Protein AF-W1XQ39-F1 (afdb_monomer)

Secondary structure (DSSP, 8-state):
-HHHHHHHHHHHT------------HHHHTT-TTSSPPP-S-------PPPSEEEE-SSBSS-EEEE--TT--HHHHHTTPPBPTT--SS---EE-TTS-EE-

Structure (mmCIF, N/CA/C/O backbone):
data_AF-W1XQ39-F1
#
_entry.id   AF-W1XQ39-F1
#
loop_
_atom_site.group_PDB
_atom_site.id
_atom_site.type_symbol
_atom_site.label_atom_id
_atom_site.label_alt_id
_atom_site.label_comp_id
_atom_site.label_asym_id
_atom_site.label_entity_id
_atom_site.label_seq_id
_atom_site.pdbx_PDB_ins_code
_atom_site.Cartn_x
_atom_site.Cartn_y
_atom_site.Cartn_z
_atom_site.occupancy
_atom_site.B_iso_or_equiv
_atom_site.auth_seq_id
_atom_site.auth_comp_id
_atom_site.auth_asym_id
_atom_site.auth_atom_id
_atom_site.pdbx_PDB_model_num
ATOM 1 N N . ALA A 1 1 ? -10.400 15.920 13.793 1.00 76.50 1 ALA A N 1
ATOM 2 C CA . ALA A 1 1 ? -9.002 16.332 13.521 1.00 76.50 1 ALA A CA 1
ATOM 3 C C . ALA A 1 1 ? -7.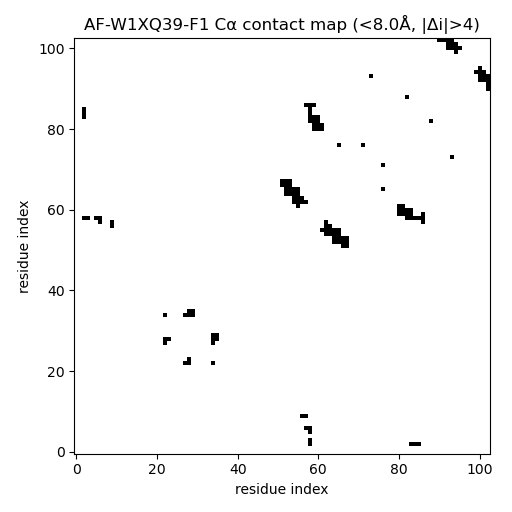989 15.195 13.712 1.00 76.50 1 ALA A C 1
ATOM 5 O O . ALA A 1 1 ? -7.212 14.955 12.798 1.00 76.50 1 ALA A O 1
ATOM 6 N N . ALA A 1 2 ? -8.005 14.468 14.840 1.00 88.62 2 ALA A N 1
ATOM 7 C CA . ALA A 1 2 ? -7.006 13.432 15.149 1.00 88.62 2 ALA A CA 1
ATOM 8 C C . ALA A 1 2 ? -6.816 12.366 14.047 1.00 88.62 2 ALA A C 1
ATOM 10 O O . ALA A 1 2 ? -5.686 12.116 13.640 1.00 88.62 2 ALA A O 1
ATOM 11 N N . ALA A 1 3 ? -7.905 11.813 13.497 1.00 92.38 3 ALA A N 1
ATOM 12 C CA . ALA A 1 3 ? -7.841 10.796 12.439 1.00 92.38 3 ALA A CA 1
ATOM 13 C C . ALA A 1 3 ? -7.129 11.291 11.161 1.00 92.38 3 ALA A C 1
ATOM 15 O O . ALA A 1 3 ? -6.290 10.595 10.596 1.00 92.38 3 ALA A O 1
ATOM 16 N N . ILE A 1 4 ? -7.399 12.535 10.751 1.00 94.44 4 ILE A N 1
ATOM 17 C CA . ILE A 1 4 ? -6.753 13.170 9.591 1.00 94.44 4 ILE A CA 1
ATOM 18 C C . ILE A 1 4 ? -5.266 13.416 9.868 1.00 94.44 4 ILE A C 1
ATOM 20 O O . ILE A 1 4 ? -4.434 13.219 8.986 1.00 94.44 4 ILE A O 1
ATOM 24 N N . ASN A 1 5 ? -4.912 13.827 11.088 1.00 94.75 5 ASN A N 1
ATOM 25 C CA . ASN A 1 5 ? -3.514 14.037 11.460 1.00 94.75 5 ASN A CA 1
ATOM 26 C C . ASN A 1 5 ? -2.725 12.719 11.454 1.00 94.75 5 ASN A C 1
ATOM 28 O O . ASN A 1 5 ? -1.614 12.695 10.932 1.00 94.75 5 ASN A O 1
ATOM 32 N N . ALA A 1 6 ? -3.316 11.627 11.945 1.00 93.19 6 ALA A N 1
ATOM 33 C CA . ALA A 1 6 ? -2.710 10.298 11.882 1.00 93.19 6 ALA A CA 1
ATOM 34 C C . ALA A 1 6 ? -2.509 9.830 10.431 1.00 93.19 6 ALA A C 1
ATOM 36 O O . ALA A 1 6 ? -1.450 9.313 10.085 1.00 93.19 6 ALA A O 1
ATOM 37 N N . LEU A 1 7 ? -3.490 10.059 9.551 1.00 96.62 7 LEU A N 1
ATOM 38 C CA . LEU A 1 7 ? -3.338 9.761 8.125 1.00 96.62 7 LEU A CA 1
ATOM 39 C C . LEU A 1 7 ? -2.232 10.607 7.479 1.00 96.62 7 LEU A C 1
ATOM 41 O O . LEU A 1 7 ? -1.422 10.089 6.714 1.00 96.62 7 LEU A O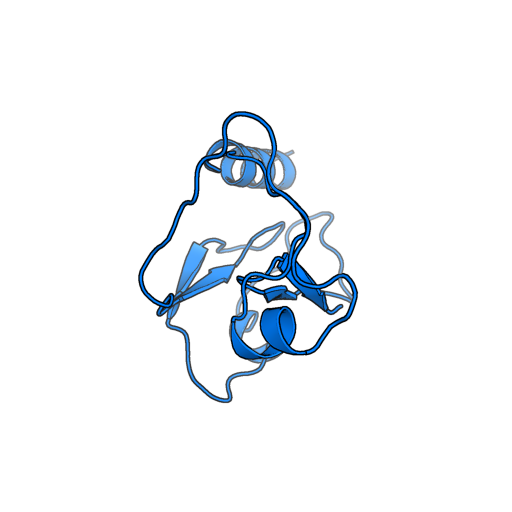 1
ATOM 45 N N . ARG A 1 8 ? -2.157 11.900 7.812 1.00 96.62 8 ARG A N 1
ATOM 46 C CA . ARG A 1 8 ? -1.094 12.785 7.318 1.00 96.62 8 ARG A CA 1
ATOM 47 C C . ARG A 1 8 ? 0.289 12.267 7.712 1.00 96.62 8 ARG A C 1
ATOM 49 O O . ARG A 1 8 ? 1.172 12.254 6.864 1.00 96.62 8 ARG A O 1
ATOM 56 N N . GLN A 1 9 ? 0.463 11.812 8.952 1.00 95.88 9 GLN A N 1
ATOM 57 C CA . GLN A 1 9 ? 1.726 11.228 9.414 1.00 95.88 9 GLN A CA 1
ATOM 58 C C . GLN A 1 9 ? 2.095 9.960 8.632 1.00 95.88 9 GLN A C 1
ATOM 60 O O . GLN A 1 9 ? 3.246 9.814 8.230 1.00 95.88 9 GLN A O 1
ATOM 65 N N . GLN A 1 10 ? 1.123 9.084 8.347 1.00 97.25 10 GLN A N 1
ATOM 66 C CA . GLN A 1 10 ? 1.355 7.903 7.507 1.00 97.25 10 GLN A CA 1
ATOM 67 C C . GLN A 1 10 ? 1.831 8.290 6.096 1.00 97.25 10 GLN A C 1
ATOM 69 O O . GLN A 1 10 ? 2.778 7.698 5.587 1.00 97.25 10 GLN A O 1
ATOM 74 N N . ILE A 1 11 ? 1.216 9.305 5.475 1.00 96.69 11 ILE A N 1
ATOM 75 C CA . ILE A 1 11 ? 1.604 9.792 4.139 1.00 96.69 11 ILE A CA 1
ATOM 76 C C . ILE A 1 11 ? 2.994 10.444 4.164 1.00 96.69 11 ILE A C 1
ATOM 78 O O . ILE A 1 11 ? 3.795 10.211 3.264 1.00 96.69 11 ILE A O 1
ATOM 82 N N . GLN A 1 12 ? 3.299 11.241 5.190 1.00 97.00 12 GLN A N 1
ATOM 83 C CA . GLN A 1 12 ? 4.590 11.927 5.330 1.00 97.00 12 GLN A CA 1
ATOM 84 C C . GLN A 1 12 ? 5.775 10.964 5.476 1.00 97.00 12 GLN A C 1
ATOM 86 O O . GLN A 1 12 ? 6.892 11.326 5.122 1.00 97.00 12 GLN A O 1
ATOM 91 N N . ALA A 1 13 ? 5.543 9.746 5.969 1.00 95.44 13 ALA A N 1
ATOM 92 C CA . ALA A 1 13 ? 6.575 8.720 6.095 1.00 95.44 13 ALA A CA 1
ATOM 93 C C . ALA A 1 13 ? 6.910 8.010 4.765 1.00 95.44 13 ALA A C 1
ATOM 95 O O . ALA A 1 13 ? 7.862 7.229 4.711 1.00 95.44 13 ALA A O 1
ATOM 96 N N . LEU A 1 14 ? 6.145 8.243 3.692 1.00 94.44 14 LEU A N 1
ATOM 97 C CA . LEU A 1 14 ? 6.355 7.570 2.411 1.00 94.44 14 LEU A CA 1
ATOM 98 C C . LEU A 1 14 ? 7.573 8.137 1.672 1.00 94.44 14 LEU A C 1
ATOM 100 O O . LEU A 1 14 ? 7.656 9.330 1.383 1.00 94.44 14 LEU A O 1
ATOM 104 N N . LYS A 1 15 ? 8.487 7.252 1.261 1.00 93.19 15 LYS A N 1
ATOM 105 C CA . LYS A 1 15 ? 9.557 7.595 0.319 1.00 93.19 15 LYS A CA 1
ATOM 106 C C . LYS A 1 15 ? 9.002 7.597 -1.105 1.00 93.19 15 LYS A C 1
ATOM 108 O O . LYS A 1 15 ? 8.813 6.543 -1.708 1.00 93.19 15 LYS A O 1
ATOM 113 N N . VAL A 1 16 ? 8.752 8.782 -1.651 1.00 92.81 16 VAL A N 1
ATOM 114 C CA . VAL A 1 16 ? 8.198 8.939 -3.002 1.00 92.81 16 VAL A CA 1
ATOM 115 C C . VAL A 1 16 ? 9.316 8.885 -4.043 1.00 92.81 16 VAL A C 1
ATOM 117 O O . VAL A 1 16 ? 10.172 9.761 -4.087 1.00 92.81 16 VAL A O 1
ATOM 120 N N . THR A 1 17 ? 9.295 7.864 -4.900 1.00 91.88 17 THR A N 1
ATOM 121 C CA . THR A 1 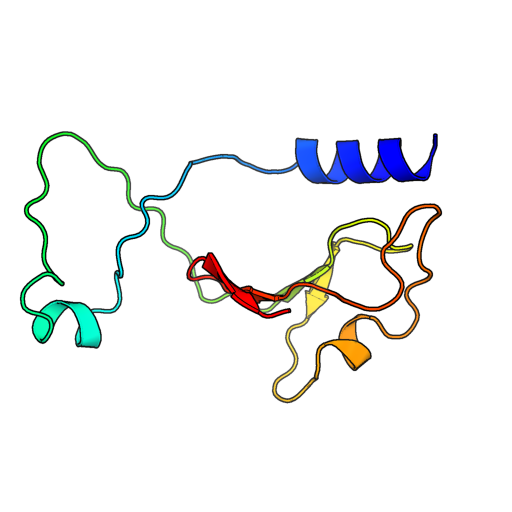17 ? 10.232 7.714 -6.034 1.00 91.88 17 THR A CA 1
ATOM 122 C C . THR A 1 17 ? 9.570 7.912 -7.398 1.00 91.88 17 THR A C 1
ATOM 124 O O . THR A 1 17 ? 10.264 8.082 -8.395 1.00 91.88 17 THR A O 1
ATOM 127 N N . GLY A 1 18 ? 8.234 7.877 -7.458 1.00 91.00 18 GLY A N 1
ATOM 128 C CA . GLY A 1 18 ? 7.491 7.756 -8.714 1.00 91.00 18 GLY A CA 1
ATOM 129 C C . GLY A 1 18 ? 7.547 6.335 -9.290 1.00 91.00 18 GLY A C 1
ATOM 130 O O . GLY A 1 18 ? 8.346 5.499 -8.862 1.00 91.00 18 GLY A O 1
ATOM 131 N N . ARG A 1 19 ? 6.658 6.040 -10.246 1.00 91.69 19 ARG A N 1
ATOM 132 C CA . ARG A 1 19 ? 6.615 4.751 -10.949 1.00 91.69 19 ARG A CA 1
ATOM 133 C C . ARG A 1 19 ? 6.131 4.935 -12.380 1.00 91.69 19 ARG A C 1
ATOM 135 O O . ARG A 1 19 ? 5.063 5.499 -12.605 1.00 91.69 19 ARG A O 1
ATOM 142 N N . GLN A 1 20 ? 6.882 4.396 -13.333 1.00 89.25 20 GLN A N 1
ATOM 143 C CA . GLN A 1 20 ? 6.382 4.199 -14.689 1.00 89.25 20 GLN A CA 1
ATOM 144 C C . GLN A 1 20 ? 5.522 2.935 -14.730 1.00 89.25 20 GLN A C 1
ATOM 146 O O . GLN A 1 20 ? 5.908 1.897 -14.191 1.00 89.25 20 GLN A O 1
ATOM 151 N N . LYS A 1 21 ? 4.343 3.021 -15.351 1.00 85.00 21 LYS A N 1
ATOM 152 C CA . LYS A 1 21 ? 3.399 1.898 -15.472 1.00 85.00 21 LYS A CA 1
ATOM 153 C C . LYS A 1 21 ? 3.810 0.960 -16.612 1.00 85.00 21 LYS A C 1
ATOM 155 O O . LYS A 1 21 ? 3.073 0.794 -17.577 1.00 85.00 21 LYS A O 1
ATOM 160 N N . ILE A 1 22 ? 5.006 0.393 -16.497 1.00 84.69 22 ILE A N 1
ATOM 161 C CA . ILE A 1 22 ? 5.538 -0.628 -17.401 1.00 84.69 22 ILE A CA 1
ATOM 162 C C . ILE A 1 22 ? 5.556 -1.975 -16.683 1.00 84.69 22 ILE A C 1
ATOM 164 O O . ILE A 1 22 ? 5.813 -2.036 -15.477 1.00 84.69 22 ILE A O 1
ATOM 168 N N . ASN A 1 23 ? 5.250 -3.046 -17.412 1.00 82.69 23 ASN A N 1
ATOM 169 C CA . ASN A 1 23 ? 5.385 -4.391 -16.877 1.00 82.69 23 ASN A CA 1
ATOM 170 C C . ASN A 1 23 ? 6.856 -4.811 -16.964 1.00 82.69 23 ASN A C 1
ATOM 172 O O . ASN A 1 23 ? 7.464 -4.678 -18.020 1.00 82.69 23 ASN A O 1
ATOM 176 N N . LEU A 1 24 ? 7.417 -5.272 -15.848 1.00 84.19 24 LEU A N 1
ATOM 177 C CA . LEU A 1 24 ? 8.801 -5.743 -15.760 1.00 84.19 24 LEU A CA 1
ATOM 178 C C . LEU A 1 24 ? 8.890 -7.272 -15.656 1.00 84.19 24 LEU A C 1
ATOM 180 O O . LEU A 1 24 ? 9.988 -7.802 -15.512 1.00 84.19 24 LEU A O 1
ATOM 184 N N . ASP A 1 25 ? 7.756 -7.973 -15.711 1.00 83.62 25 ASP A N 1
ATOM 185 C CA . ASP A 1 25 ? 7.710 -9.431 -15.748 1.00 83.62 25 ASP A CA 1
ATOM 186 C C . ASP A 1 25 ? 8.328 -9.937 -17.068 1.00 83.62 25 ASP A C 1
ATOM 188 O O . ASP A 1 25 ? 7.781 -9.658 -18.145 1.00 83.62 25 ASP A O 1
ATOM 192 N N . PRO A 1 26 ? 9.464 -10.659 -17.018 1.00 80.88 26 PRO A N 1
ATOM 193 C CA . PRO A 1 26 ? 10.172 -11.098 -18.214 1.00 80.88 26 PRO A CA 1
ATOM 194 C C . PRO A 1 26 ? 9.336 -12.036 -19.090 1.00 80.88 26 PRO A C 1
ATOM 196 O O . PRO A 1 26 ? 9.507 -12.025 -20.311 1.00 80.88 26 PRO A O 1
ATOM 199 N N . ASP A 1 27 ? 8.415 -12.805 -18.507 1.00 83.69 27 ASP A N 1
ATOM 200 C CA . ASP A 1 27 ? 7.575 -13.736 -19.261 1.00 83.69 27 ASP A CA 1
ATOM 201 C C . ASP A 1 27 ? 6.517 -12.983 -20.076 1.00 83.69 27 ASP A C 1
ATOM 203 O O . ASP A 1 27 ? 6.197 -13.368 -21.201 1.00 83.69 27 ASP A O 1
ATOM 207 N N . ILE A 1 28 ? 6.040 -11.845 -19.563 1.00 78.12 28 ILE A N 1
ATOM 208 C CA . ILE A 1 28 ? 5.076 -10.987 -20.264 1.00 78.12 28 ILE A CA 1
ATOM 209 C C . ILE A 1 28 ? 5.776 -10.106 -21.305 1.00 78.12 28 ILE A C 1
ATOM 211 O O . ILE A 1 28 ? 5.302 -9.979 -22.438 1.00 78.12 28 ILE A O 1
ATOM 215 N N . VAL A 1 29 ? 6.916 -9.510 -20.945 1.00 78.12 29 VAL A N 1
ATOM 216 C CA . VAL A 1 29 ? 7.680 -8.600 -21.816 1.00 78.12 29 VAL A CA 1
ATOM 217 C C . VAL A 1 29 ? 8.098 -9.279 -23.124 1.00 78.12 29 VAL A C 1
ATOM 219 O O . VAL A 1 29 ? 8.088 -8.637 -24.172 1.00 78.12 29 VAL A O 1
ATOM 222 N N . ARG A 1 30 ? 8.431 -10.577 -23.088 1.00 74.25 30 ARG A N 1
ATOM 223 C CA . ARG A 1 30 ? 8.911 -11.334 -24.259 1.00 74.25 30 ARG A CA 1
ATOM 224 C C . ARG A 1 30 ? 7.846 -11.619 -25.315 1.00 74.25 30 ARG A C 1
ATOM 226 O O . ARG A 1 30 ? 8.206 -11.862 -26.463 1.00 74.25 30 ARG A O 1
ATOM 233 N N . VAL A 1 31 ? 6.572 -11.649 -24.931 1.00 77.88 31 VAL A N 1
ATOM 234 C CA . VAL A 1 31 ? 5.483 -12.146 -25.791 1.00 77.88 31 VAL A CA 1
ATOM 235 C C . VAL A 1 31 ? 4.600 -11.010 -26.307 1.00 77.88 31 VAL A C 1
ATOM 237 O O . VAL A 1 31 ? 4.015 -11.118 -27.382 1.00 77.88 31 VAL A O 1
ATOM 240 N N . ALA A 1 32 ? 4.502 -9.901 -25.573 1.00 73.06 32 ALA A N 1
ATOM 241 C CA . ALA A 1 32 ? 3.654 -8.785 -25.967 1.00 73.06 32 ALA A CA 1
ATOM 242 C C . ALA A 1 32 ? 4.333 -7.890 -27.019 1.00 73.06 32 ALA A C 1
ATOM 244 O O . ALA A 1 32 ? 5.414 -7.354 -26.794 1.00 73.06 32 ALA A O 1
ATOM 245 N N . GLU A 1 33 ? 3.634 -7.629 -28.126 1.00 68.00 33 GLU A N 1
ATOM 246 C CA . GLU A 1 33 ? 4.102 -6.803 -29.256 1.00 68.00 33 GLU A CA 1
ATOM 247 C C . GLU A 1 33 ? 4.523 -5.372 -28.843 1.00 68.00 33 GLU A C 1
ATOM 249 O O . GLU A 1 33 ? 5.375 -4.753 -29.473 1.00 68.00 33 GLU A O 1
ATOM 254 N N . ARG A 1 34 ? 3.966 -4.855 -27.735 1.00 72.19 34 ARG A N 1
ATOM 255 C CA . ARG A 1 34 ? 4.340 -3.573 -27.095 1.00 72.19 34 ARG A CA 1
ATOM 256 C C . ARG A 1 34 ? 4.928 -3.736 -25.685 1.00 72.19 34 ARG A C 1
ATOM 258 O O . ARG A 1 34 ? 5.021 -2.762 -24.943 1.00 72.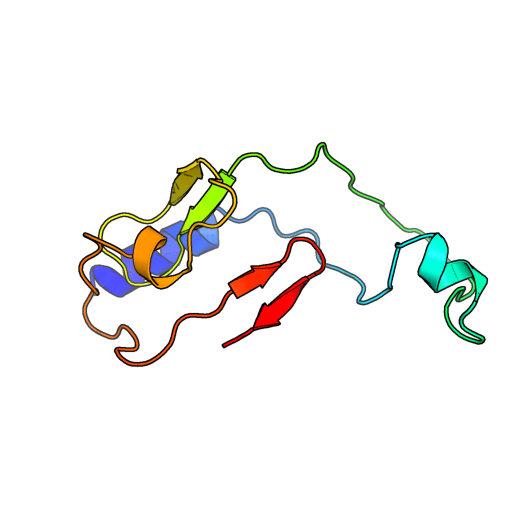19 34 ARG A O 1
ATOM 265 N N . GLY A 1 35 ? 5.286 -4.960 -25.295 1.00 71.44 35 GLY A N 1
ATOM 266 C CA . GLY A 1 35 ? 5.809 -5.293 -23.966 1.00 71.44 35 GLY A CA 1
ATOM 267 C C . GLY A 1 35 ? 7.239 -4.820 -23.725 1.00 71.44 35 GLY A C 1
ATOM 268 O O . GLY A 1 35 ? 7.640 -4.683 -22.575 1.00 71.44 35 GLY A O 1
ATOM 269 N N . ASN A 1 36 ? 7.979 -4.524 -24.797 1.00 77.81 36 ASN A N 1
ATOM 270 C CA . ASN A 1 36 ? 9.370 -4.086 -24.752 1.00 77.81 36 ASN A CA 1
ATOM 271 C C . ASN A 1 36 ? 9.537 -2.695 -25.398 1.00 77.81 36 ASN A C 1
ATOM 273 O O . ASN A 1 36 ? 10.006 -2.592 -26.535 1.00 77.81 36 ASN A O 1
ATOM 277 N N . PRO A 1 37 ? 9.089 -1.613 -24.734 1.00 82.12 37 PRO A N 1
ATOM 278 C CA . PRO A 1 37 ? 9.262 -0.268 -25.262 1.00 82.12 37 PRO A CA 1
ATOM 279 C C . PRO A 1 37 ? 10.752 0.116 -25.285 1.00 82.12 37 PRO A C 1
ATOM 281 O O . PRO A 1 37 ? 11.480 -0.201 -24.342 1.00 82.12 37 PRO A O 1
ATOM 284 N N . PRO A 1 38 ? 11.221 0.844 -26.314 1.00 85.44 38 PRO A N 1
ATOM 285 C CA . PRO A 1 38 ? 12.577 1.372 -26.311 1.00 85.44 38 PRO A CA 1
ATOM 286 C C . PRO A 1 38 ? 12.746 2.368 -25.158 1.00 85.44 38 PRO A C 1
ATOM 288 O O . PRO A 1 38 ? 11.911 3.251 -24.954 1.00 85.44 38 PRO A O 1
ATOM 291 N N . LEU A 1 39 ? 13.845 2.243 -24.417 1.00 88.19 39 LEU A N 1
ATOM 292 C CA . LEU A 1 39 ? 14.204 3.171 -23.347 1.00 88.19 39 LEU A CA 1
ATOM 293 C C . LEU A 1 39 ? 15.072 4.294 -23.918 1.00 88.19 39 LEU A C 1
ATOM 295 O O . LEU A 1 39 ? 16.060 4.029 -24.602 1.00 88.19 39 LEU A O 1
ATOM 299 N N . GLN A 1 40 ? 14.713 5.545 -23.634 1.00 92.69 40 GLN A N 1
ATOM 300 C CA . GLN A 1 40 ? 15.478 6.721 -24.057 1.00 92.69 40 GLN A CA 1
ATOM 301 C C . GLN A 1 40 ? 15.636 7.696 -22.889 1.00 92.69 40 GLN A C 1
ATOM 303 O O . GLN A 1 40 ? 14.657 8.068 -22.246 1.00 92.69 40 GLN A O 1
ATOM 308 N N . GLY A 1 41 ? 16.870 8.123 -22.621 1.00 93.81 41 GLY A N 1
ATOM 309 C CA . GLY A 1 41 ? 17.202 8.959 -21.467 1.00 93.81 41 GLY A CA 1
ATOM 310 C C . GLY A 1 41 ? 17.613 8.147 -20.236 1.00 93.81 41 GLY A C 1
ATOM 311 O O . GLY A 1 41 ? 18.058 7.007 -20.348 1.00 93.81 41 GLY A O 1
ATOM 312 N N . ASN A 1 42 ? 17.493 8.757 -19.055 1.00 94.62 42 ASN A N 1
ATOM 313 C CA . ASN A 1 42 ? 17.989 8.195 -17.799 1.00 94.62 42 ASN A CA 1
ATOM 314 C C . ASN A 1 42 ? 16.851 7.589 -16.975 1.00 94.62 42 ASN A C 1
ATOM 316 O O . ASN A 1 42 ? 15.830 8.236 -16.742 1.00 94.62 42 ASN A O 1
ATOM 320 N N . TYR A 1 43 ? 17.065 6.370 -16.484 1.00 92.62 43 TYR A N 1
ATOM 321 C CA . TYR A 1 43 ? 16.107 5.637 -15.663 1.00 92.62 43 TYR A CA 1
ATOM 322 C C . TYR A 1 43 ? 16.799 5.081 -14.424 1.00 92.62 43 TYR A C 1
ATOM 324 O O . TYR A 1 43 ? 17.973 4.718 -14.463 1.00 92.62 43 TYR A O 1
ATOM 332 N N . THR A 1 44 ? 16.033 4.954 -13.345 1.00 93.88 44 THR A N 1
ATOM 333 C CA . THR A 1 44 ? 16.474 4.283 -12.123 1.00 93.88 44 THR A CA 1
ATOM 334 C C . THR A 1 44 ? 15.549 3.112 -11.848 1.00 93.88 44 THR A C 1
ATOM 336 O O . THR A 1 44 ? 14.338 3.293 -11.711 1.00 93.88 44 THR A O 1
ATOM 339 N N . LEU A 1 45 ? 16.125 1.917 -11.740 1.00 92.62 45 LEU A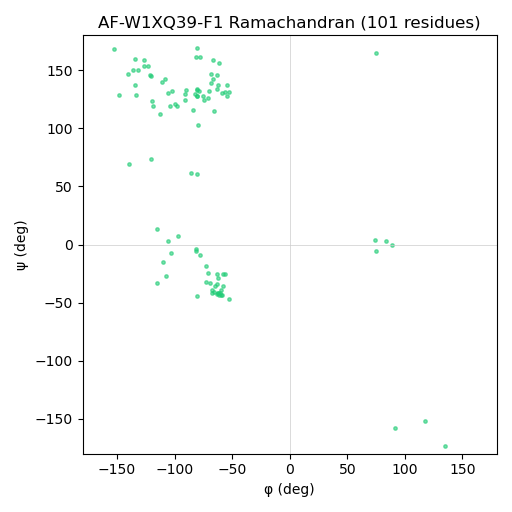 N 1
ATOM 340 C CA . LEU A 1 45 ? 15.412 0.714 -11.339 1.00 92.62 45 LEU A CA 1
ATOM 341 C C . LEU A 1 45 ? 15.681 0.434 -9.857 1.00 92.62 45 LEU A C 1
ATOM 343 O O . LEU A 1 45 ? 16.825 0.244 -9.451 1.00 92.62 45 LEU A O 1
ATOM 347 N N . TRP A 1 46 ? 14.616 0.392 -9.060 1.00 90.62 46 TRP A N 1
ATOM 348 C CA . TRP A 1 46 ? 14.669 0.002 -7.653 1.00 90.62 46 TRP A CA 1
ATOM 349 C C . TRP A 1 46 ? 14.123 -1.418 -7.514 1.00 90.62 46 TRP A C 1
ATOM 351 O O . TRP A 1 46 ? 12.965 -1.665 -7.843 1.00 90.62 46 TRP A O 1
ATOM 361 N N . VAL A 1 47 ? 14.950 -2.340 -7.022 1.00 89.44 47 VAL A N 1
ATOM 362 C CA . VAL A 1 47 ? 14.570 -3.733 -6.746 1.00 89.44 47 VAL A CA 1
ATOM 363 C C . VAL A 1 47 ? 14.838 -4.073 -5.286 1.00 89.44 47 VAL A C 1
ATOM 365 O O . VAL A 1 47 ? 15.701 -3.476 -4.643 1.00 89.44 47 VAL A O 1
ATOM 368 N N . GLY A 1 48 ? 14.091 -5.036 -4.761 1.00 86.94 48 GLY A N 1
ATOM 369 C CA . GLY A 1 48 ? 14.246 -5.538 -3.403 1.00 86.94 48 GLY A CA 1
ATOM 370 C C . GLY A 1 48 ? 13.787 -6.990 -3.307 1.00 86.94 48 GLY A C 1
ATOM 371 O O . GLY A 1 48 ? 13.177 -7.500 -4.251 1.00 86.94 48 GLY A O 1
ATOM 372 N N . PRO A 1 49 ? 14.084 -7.668 -2.188 1.00 91.69 49 PRO A N 1
ATOM 373 C CA . PRO A 1 49 ? 13.574 -9.009 -1.954 1.00 91.69 49 PRO A CA 1
ATOM 374 C C . PRO A 1 49 ? 12.035 -9.002 -1.908 1.00 91.69 49 PRO A C 1
ATOM 376 O O . PRO A 1 49 ? 11.437 -7.971 -1.574 1.00 91.69 49 PRO A O 1
ATOM 379 N N . PRO A 1 50 ? 11.382 -10.141 -2.194 1.00 88.44 50 PRO A N 1
ATOM 380 C CA . PRO A 1 50 ? 9.946 -10.283 -1.990 1.00 88.44 50 PRO A CA 1
ATOM 381 C C . PRO A 1 50 ? 9.556 -9.894 -0.552 1.00 88.44 50 PRO A C 1
ATOM 383 O O . PRO A 1 50 ? 10.204 -10.352 0.395 1.00 88.44 50 PRO A O 1
ATOM 386 N N . PRO A 1 51 ? 8.527 -9.051 -0.357 1.00 92.38 51 PRO A N 1
ATOM 387 C CA . PRO A 1 51 ? 8.122 -8.633 0.977 1.00 92.38 51 PRO A CA 1
ATOM 388 C C . PRO A 1 51 ? 7.523 -9.808 1.758 1.00 92.38 51 PRO A C 1
ATOM 390 O O . PRO A 1 51 ? 6.730 -10.584 1.230 1.00 92.38 51 PRO A O 1
ATOM 393 N N . SER A 1 52 ? 7.865 -9.907 3.043 1.00 96.00 52 SER A N 1
ATOM 394 C CA . SER A 1 52 ? 7.293 -10.880 3.987 1.00 96.00 52 SER A CA 1
ATOM 395 C C . SER A 1 52 ? 6.152 -10.299 4.828 1.00 96.00 52 SER A C 1
ATOM 397 O O . SER A 1 52 ? 5.672 -10.936 5.767 1.00 96.00 52 SER A O 1
ATOM 399 N N . THR A 1 53 ? 5.718 -9.078 4.518 1.00 97.19 53 THR A N 1
ATOM 400 C CA . THR A 1 53 ? 4.697 -8.335 5.257 1.00 97.19 53 THR A CA 1
ATOM 401 C C . THR A 1 53 ? 3.677 -7.697 4.322 1.00 97.19 53 THR A C 1
ATOM 403 O O . THR A 1 53 ? 3.933 -7.467 3.141 1.00 97.19 53 THR A O 1
ATOM 406 N N . VAL A 1 54 ? 2.512 -7.385 4.886 1.00 96.75 54 VAL A N 1
ATOM 407 C CA . VAL A 1 54 ? 1.491 -6.515 4.300 1.00 96.75 54 VAL A CA 1
ATOM 408 C C . VAL A 1 54 ? 1.437 -5.239 5.130 1.00 96.75 54 VAL A C 1
ATOM 410 O O . VAL A 1 54 ? 1.519 -5.295 6.358 1.00 96.75 54 VAL A O 1
ATOM 413 N N . THR A 1 55 ? 1.291 -4.085 4.488 1.00 97.25 55 THR A N 1
ATOM 414 C CA . THR A 1 55 ? 1.141 -2.808 5.191 1.00 97.25 55 THR A CA 1
ATOM 415 C C . THR A 1 55 ? -0.330 -2.430 5.277 1.00 97.25 55 THR A C 1
ATOM 417 O O . THR A 1 55 ? -0.988 -2.219 4.261 1.00 97.25 55 THR A O 1
ATOM 420 N N . LEU A 1 56 ? -0.838 -2.304 6.500 1.00 97.19 56 LEU A N 1
ATOM 421 C CA . LEU A 1 56 ? -2.135 -1.701 6.763 1.00 97.19 56 LEU A CA 1
ATOM 422 C C . LEU A 1 56 ? -1.994 -0.183 6.802 1.00 97.19 56 LEU A C 1
ATOM 424 O O . LEU A 1 56 ? -1.149 0.354 7.521 1.00 97.19 56 LEU A O 1
ATOM 428 N N . PHE A 1 57 ? -2.840 0.506 6.050 1.00 97.31 57 PHE A N 1
ATOM 429 C CA . PHE A 1 57 ? -2.748 1.945 5.844 1.00 97.31 57 PHE A CA 1
ATOM 430 C C . PHE A 1 57 ? -4.141 2.573 5.854 1.00 97.31 57 PHE A C 1
ATOM 432 O O . PHE A 1 57 ? -5.104 1.964 5.389 1.00 97.31 57 PHE A O 1
ATOM 439 N N . GLY A 1 58 ? -4.250 3.806 6.348 1.00 96.75 58 GLY A N 1
ATOM 440 C CA . GLY A 1 58 ? -5.476 4.594 6.266 1.00 96.75 58 GLY A CA 1
ATOM 441 C C . GLY A 1 58 ? -6.083 4.955 7.619 1.00 96.75 58 GLY A C 1
ATOM 442 O O . GLY A 1 58 ? -5.390 5.108 8.627 1.00 96.75 58 GLY A O 1
ATOM 443 N N . LEU A 1 59 ? -7.404 5.133 7.626 1.00 96.88 59 LEU A N 1
ATOM 444 C CA . LEU A 1 59 ? -8.188 5.564 8.786 1.00 96.88 59 LEU A CA 1
ATOM 445 C C . LEU A 1 59 ? -8.576 4.376 9.679 1.00 96.88 59 LEU A C 1
ATOM 447 O O . LEU A 1 59 ? -9.752 4.092 9.891 1.00 96.88 59 LEU A O 1
ATOM 451 N N . ILE A 1 60 ? -7.566 3.695 10.213 1.00 96.06 60 ILE A N 1
ATOM 452 C CA . ILE A 1 60 ? -7.703 2.532 11.097 1.00 96.06 60 ILE A CA 1
ATOM 453 C C . ILE A 1 60 ? -6.927 2.735 12.398 1.00 96.06 60 ILE A C 1
ATOM 455 O O . ILE A 1 60 ? -5.999 3.537 12.465 1.00 96.06 60 ILE A O 1
ATOM 459 N N . SER A 1 61 ? -7.303 1.999 13.442 1.00 95.12 61 SER A N 1
ATOM 460 C CA . SER A 1 61 ? -6.733 2.154 14.784 1.00 95.12 61 SER A CA 1
ATOM 461 C C . SER A 1 61 ? -5.241 1.841 14.897 1.00 95.12 61 SER A C 1
ATOM 463 O O . SER A 1 61 ? -4.561 2.434 15.729 1.00 95.12 61 SER A O 1
ATOM 465 N N . ARG A 1 62 ? -4.739 0.880 14.115 1.00 95.25 62 ARG A N 1
ATOM 466 C CA . ARG A 1 62 ? -3.382 0.332 14.235 1.00 95.25 62 ARG A CA 1
ATOM 467 C C . ARG A 1 62 ? -2.782 0.100 12.839 1.00 95.25 62 ARG A C 1
ATOM 469 O O . ARG A 1 62 ? -2.669 -1.057 12.427 1.00 95.25 62 ARG A O 1
ATOM 476 N N . PRO A 1 63 ? -2.468 1.166 12.078 1.00 96.69 63 PRO A N 1
ATOM 477 C CA . PRO A 1 63 ? -1.769 1.036 10.802 1.00 96.69 63 PRO A CA 1
ATOM 478 C C . PRO A 1 63 ? -0.339 0.521 11.018 1.00 96.69 63 PRO A C 1
ATOM 480 O O . PRO A 1 63 ? 0.221 0.657 12.106 1.00 96.69 63 PRO A O 1
ATOM 483 N N . GLY A 1 64 ? 0.261 -0.051 9.977 1.00 96.31 64 GLY A N 1
ATOM 484 C CA . GLY A 1 64 ? 1.627 -0.569 10.011 1.00 96.31 64 GLY A CA 1
ATOM 485 C C . GLY A 1 64 ? 1.778 -1.940 9.363 1.00 96.31 64 GLY A C 1
ATOM 486 O O . GLY A 1 64 ? 0.857 -2.469 8.742 1.00 96.31 64 GLY A O 1
ATOM 487 N N . ASN A 1 65 ? 2.971 -2.514 9.498 1.00 96.69 65 ASN A N 1
ATOM 488 C CA . ASN A 1 65 ? 3.305 -3.795 8.887 1.00 96.69 65 ASN A CA 1
ATOM 489 C C . ASN A 1 65 ? 2.763 -4.963 9.714 1.00 96.69 65 ASN A C 1
ATOM 491 O O . ASN A 1 65 ? 2.960 -5.023 10.927 1.00 96.69 65 ASN A O 1
ATOM 495 N N . GLN A 1 66 ? 2.145 -5.923 9.037 1.00 96.81 66 GLN A N 1
ATOM 496 C CA . GLN A 1 66 ? 1.756 -7.213 9.591 1.00 96.81 66 GLN A CA 1
ATOM 497 C C . GLN A 1 66 ? 2.423 -8.348 8.805 1.00 96.81 66 GLN A C 1
ATOM 499 O O . GLN A 1 66 ? 2.596 -8.213 7.593 1.00 96.81 66 GLN A O 1
ATOM 504 N N . PRO A 1 67 ? 2.791 -9.469 9.450 1.00 97.31 67 PRO A N 1
ATOM 505 C CA . PRO A 1 67 ? 3.340 -10.626 8.750 1.00 97.31 67 PRO A CA 1
ATOM 506 C C . PRO A 1 67 ? 2.397 -11.129 7.657 1.00 97.31 67 PRO A C 1
ATOM 508 O O . PRO A 1 67 ? 1.206 -11.339 7.901 1.00 97.31 67 PRO A O 1
ATOM 511 N N . PHE A 1 68 ? 2.938 -11.352 6.462 1.00 96.56 68 PHE A N 1
ATOM 512 C CA . PHE A 1 68 ? 2.198 -11.980 5.382 1.00 96.56 68 PHE A CA 1
ATOM 513 C C . PHE A 1 68 ? 1.981 -13.459 5.710 1.00 96.56 68 PHE A C 1
ATOM 515 O O . PHE A 1 68 ? 2.918 -14.199 5.999 1.00 96.56 68 PHE A O 1
ATOM 522 N N . THR A 1 69 ? 0.724 -13.883 5.673 1.00 96.31 69 THR A N 1
ATOM 523 C CA . THR A 1 69 ? 0.295 -15.265 5.884 1.00 96.31 69 THR A CA 1
ATOM 524 C C . THR A 1 69 ? -0.400 -15.764 4.615 1.00 96.31 69 THR A C 1
ATOM 526 O O . THR A 1 69 ? -1.425 -15.186 4.236 1.00 96.31 69 THR A O 1
ATOM 529 N N . PRO A 1 70 ? 0.115 -16.816 3.953 1.00 93.88 70 PRO A N 1
ATOM 530 C CA . PRO A 1 70 ? -0.542 -17.418 2.797 1.00 93.88 70 PRO A CA 1
ATOM 531 C C . PRO A 1 70 ? -1.986 -17.831 3.106 1.00 93.88 70 PRO A C 1
ATOM 533 O O . PRO A 1 70 ? -2.269 -18.368 4.174 1.00 93.88 70 PRO A O 1
ATOM 536 N N . GLY A 1 71 ? -2.904 -17.563 2.176 1.00 93.81 71 GLY A N 1
ATOM 537 C CA . GLY A 1 71 ? -4.325 -17.905 2.314 1.00 93.81 71 GLY A CA 1
ATOM 538 C C . GLY A 1 71 ? -5.130 -17.011 3.264 1.00 93.81 71 GLY A C 1
ATOM 539 O O . GLY A 1 71 ? -6.349 -17.144 3.317 1.00 93.81 71 GLY A O 1
ATOM 540 N N . ARG A 1 72 ? -4.497 -16.077 3.988 1.00 95.19 72 ARG A N 1
ATOM 541 C CA . ARG A 1 72 ? -5.217 -15.101 4.814 1.00 95.19 72 ARG A CA 1
ATOM 542 C C . ARG A 1 72 ? -5.868 -14.039 3.925 1.00 95.19 72 ARG A C 1
ATOM 544 O O . ARG A 1 72 ? -5.182 -13.373 3.150 1.00 95.19 72 ARG A O 1
ATOM 551 N N . ASP A 1 73 ? -7.180 -13.873 4.064 1.00 94.31 73 ASP A N 1
ATOM 552 C CA . ASP A 1 73 ? -7.953 -12.878 3.321 1.00 94.31 73 ASP A CA 1
ATOM 553 C C . ASP A 1 73 ? -7.846 -11.459 3.915 1.00 94.31 73 ASP A C 1
ATOM 555 O O . ASP A 1 73 ? -7.334 -11.240 5.017 1.00 94.31 73 ASP A O 1
ATOM 559 N N . VAL A 1 74 ? -8.332 -10.468 3.161 1.00 93.06 74 VAL A N 1
ATOM 560 C CA . VAL A 1 74 ? -8.279 -9.043 3.534 1.00 93.06 74 VAL A CA 1
ATOM 561 C C . VAL A 1 74 ? -9.046 -8.768 4.829 1.00 93.06 74 VAL A C 1
ATOM 563 O O . VAL A 1 74 ? -8.550 -8.049 5.698 1.00 93.06 74 VAL A O 1
ATOM 566 N N . ALA A 1 75 ? -10.234 -9.356 4.981 1.00 93.00 75 ALA A N 1
ATOM 567 C CA . ALA A 1 75 ? -11.065 -9.175 6.168 1.00 93.00 75 ALA A CA 1
ATOM 568 C C . ALA A 1 75 ? -10.338 -9.649 7.438 1.00 93.00 75 ALA A C 1
ATOM 570 O O . ALA A 1 75 ? -10.368 -8.970 8.464 1.00 93.00 75 ALA A O 1
ATOM 571 N N . SER A 1 76 ? -9.603 -10.759 7.349 1.00 95.12 76 SER A N 1
ATOM 572 C CA . SER A 1 76 ? -8.796 -11.299 8.441 1.00 95.12 76 SER A CA 1
ATOM 573 C C . SER A 1 76 ? -7.643 -10.376 8.838 1.00 95.12 76 SER A C 1
ATOM 575 O O . SER A 1 76 ? -7.346 -10.268 10.026 1.00 95.12 76 SER A O 1
ATOM 577 N N . TYR A 1 77 ? -7.004 -9.674 7.897 1.00 95.44 77 TYR A N 1
ATOM 578 C CA . TYR A 1 77 ? -5.980 -8.670 8.234 1.00 95.44 77 TYR A CA 1
ATOM 579 C C . TYR A 1 77 ? -6.569 -7.430 8.917 1.00 95.44 77 TYR A C 1
ATOM 581 O O . TYR A 1 77 ? -5.937 -6.832 9.788 1.00 95.44 77 TYR A O 1
ATOM 589 N N . LEU A 1 78 ? -7.797 -7.053 8.557 1.00 94.56 78 LEU A N 1
ATOM 590 C CA . LEU A 1 78 ? -8.513 -5.947 9.193 1.00 94.56 78 LEU A CA 1
ATOM 591 C C . LEU A 1 78 ? -9.194 -6.360 10.508 1.00 94.56 78 LEU A C 1
ATOM 593 O O . LEU A 1 78 ? -9.706 -5.500 11.227 1.00 94.56 78 LEU A O 1
ATOM 597 N N . SER A 1 79 ? -9.173 -7.648 10.864 1.00 93.69 79 SER A N 1
ATOM 598 C CA . SER A 1 79 ? -9.761 -8.128 12.113 1.00 93.69 79 SER A CA 1
ATOM 599 C C . SER A 1 79 ? -9.120 -7.447 13.331 1.00 93.69 79 SER A C 1
ATOM 601 O O . SER A 1 79 ? -7.902 -7.312 13.465 1.00 93.69 79 SER A O 1
ATOM 603 N N . GLY A 1 80 ? -9.973 -6.934 14.219 1.00 90.38 80 GLY A N 1
ATOM 604 C CA . GLY A 1 80 ? -9.560 -6.150 15.382 1.00 90.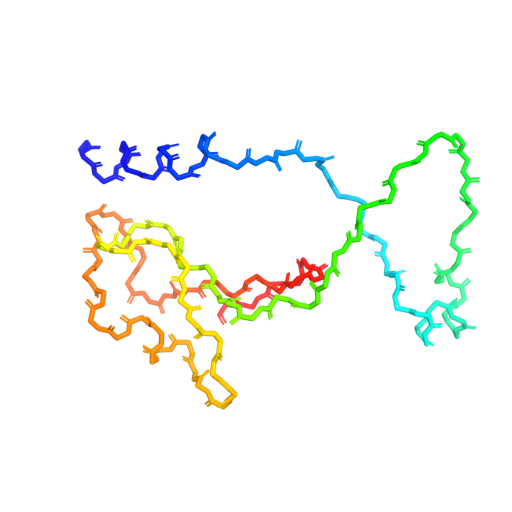38 80 GLY A CA 1
ATOM 605 C C . GLY A 1 80 ? -9.087 -4.722 15.074 1.00 90.38 80 GLY A C 1
ATOM 606 O O . GLY A 1 80 ? -8.655 -4.030 15.996 1.00 90.38 80 GLY A O 1
ATOM 607 N N . GLN A 1 81 ? -9.136 -4.245 13.828 1.00 94.94 81 GLN A N 1
ATOM 608 C CA . GLN A 1 81 ? -8.987 -2.817 13.548 1.00 94.94 81 GLN A CA 1
ATOM 609 C C . GLN A 1 81 ? -10.300 -2.093 13.840 1.00 94.94 81 GLN A C 1
ATOM 611 O O . GLN A 1 81 ? -11.356 -2.490 13.356 1.00 94.94 81 GLN A O 1
ATOM 616 N N . ASN A 1 82 ? -10.226 -0.983 14.572 1.00 95.44 82 ASN A N 1
ATOM 617 C CA . ASN A 1 82 ? -11.337 -0.043 14.647 1.00 95.44 82 ASN A CA 1
ATOM 618 C C . ASN A 1 82 ? -11.190 0.999 13.541 1.00 95.44 82 ASN A C 1
ATOM 620 O O . ASN A 1 82 ? -10.113 1.574 13.358 1.00 95.44 82 ASN A O 1
ATOM 624 N N . LEU A 1 83 ? -12.282 1.262 12.829 1.00 95.19 83 LEU A N 1
ATOM 625 C CA . LEU A 1 83 ? -12.348 2.342 11.855 1.00 95.19 83 LEU A CA 1
ATOM 626 C C . LEU A 1 83 ? -12.342 3.693 12.577 1.00 95.19 83 LEU A C 1
ATOM 628 O O . LEU A 1 83 ? -13.093 3.910 13.530 1.00 95.19 83 LEU A O 1
ATOM 632 N N . LEU A 1 84 ? -11.494 4.610 12.121 1.00 95.31 84 LEU A N 1
ATOM 633 C CA . LEU A 1 84 ? -11.475 5.978 12.628 1.00 95.31 84 LEU A CA 1
ATOM 634 C C . LEU A 1 84 ? -12.579 6.810 11.963 1.00 95.31 84 LEU A C 1
ATOM 636 O O . LEU A 1 84 ? -13.102 6.469 10.902 1.00 95.31 84 LEU A O 1
ATOM 640 N N . SER A 1 85 ? -12.933 7.937 12.586 1.00 93.50 85 SER A N 1
ATOM 641 C CA . SER A 1 85 ? -13.935 8.855 12.032 1.00 93.50 85 SER A CA 1
ATOM 642 C C . SER A 1 85 ? -13.574 9.279 10.601 1.00 93.50 85 SER A C 1
ATOM 644 O O . SER A 1 85 ? -12.451 9.725 10.350 1.00 93.50 85 SER A O 1
ATOM 646 N N . GLY A 1 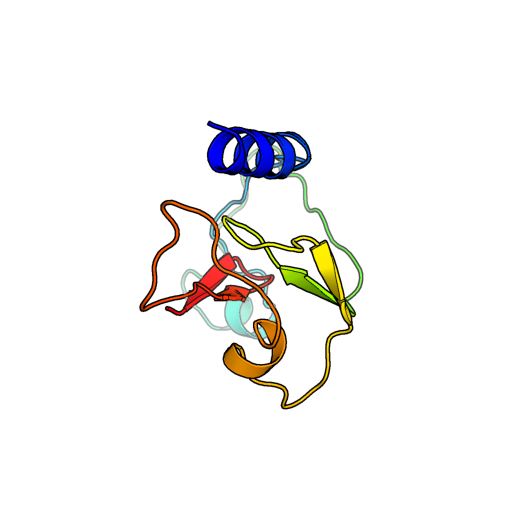86 ? -14.532 9.127 9.680 1.00 92.56 86 GLY A N 1
ATOM 647 C CA . GLY A 1 86 ? -14.371 9.407 8.250 1.00 92.56 86 GLY A CA 1
ATOM 648 C C . GLY A 1 86 ? -13.867 8.235 7.399 1.00 92.56 86 GLY A C 1
ATOM 649 O O . GLY A 1 86 ? -13.718 8.407 6.194 1.00 92.56 86 GLY A O 1
ATOM 650 N N . ALA A 1 87 ? -13.604 7.062 7.985 1.00 94.81 87 ALA A N 1
ATOM 651 C CA . ALA A 1 87 ? -13.246 5.867 7.222 1.00 94.81 87 ALA A CA 1
ATOM 652 C C . ALA A 1 87 ? -14.418 5.336 6.378 1.00 94.81 87 ALA A C 1
ATOM 654 O O . ALA A 1 87 ? -15.577 5.387 6.807 1.00 94.81 87 ALA A O 1
ATOM 655 N N . ASP A 1 88 ? -14.098 4.772 5.209 1.00 93.44 88 ASP A N 1
ATOM 656 C CA . ASP A 1 88 ? -15.039 3.965 4.429 1.00 93.44 88 ASP A CA 1
ATOM 657 C C . ASP A 1 88 ? -15.439 2.724 5.246 1.00 93.44 88 ASP A C 1
ATOM 659 O O . ASP A 1 88 ? -14.611 2.109 5.918 1.00 93.44 88 ASP A O 1
ATOM 663 N N . ARG A 1 89 ? -16.732 2.395 5.229 1.00 91.94 89 ARG A N 1
ATOM 664 C CA . ARG A 1 89 ? -17.322 1.295 6.008 1.00 91.94 89 ARG A CA 1
ATOM 665 C C . ARG A 1 89 ? -17.614 0.050 5.175 1.00 91.94 89 ARG A C 1
ATOM 667 O O . ARG A 1 89 ? -18.047 -0.952 5.729 1.00 91.94 89 ARG A O 1
ATOM 674 N N . SER A 1 90 ? -17.447 0.145 3.862 1.00 91.38 90 SER A N 1
ATOM 675 C CA . SER A 1 90 ? -17.884 -0.858 2.892 1.00 91.38 90 SER A CA 1
ATOM 676 C C . SER A 1 90 ? -16.712 -1.493 2.158 1.00 91.38 90 SER A C 1
ATOM 678 O O . SER A 1 90 ? -16.794 -2.664 1.804 1.00 91.38 90 SER A O 1
ATOM 680 N N . TYR A 1 91 ? -15.637 -0.738 1.920 1.00 92.69 91 TYR A N 1
ATOM 681 C CA . TYR A 1 91 ? -14.555 -1.185 1.046 1.00 92.69 91 TYR A CA 1
ATOM 682 C C . TYR A 1 91 ? -13.167 -0.904 1.613 1.00 92.69 91 TYR A C 1
ATOM 684 O O . TYR A 1 91 ? -12.931 0.097 2.291 1.00 92.69 91 TYR A O 1
ATOM 692 N N . ALA A 1 92 ? -12.229 -1.771 1.243 1.00 93.81 92 ALA A N 1
ATOM 693 C CA . ALA A 1 92 ? -10.798 -1.569 1.397 1.00 93.81 92 ALA A CA 1
ATOM 694 C C . ALA A 1 92 ? -10.134 -1.770 0.033 1.00 93.81 92 ALA A C 1
ATOM 696 O O . ALA A 1 92 ? -10.651 -2.488 -0.810 1.00 93.81 92 ALA A O 1
ATOM 697 N N . TRP A 1 93 ? -8.981 -1.146 -0.188 1.00 96.31 93 TRP 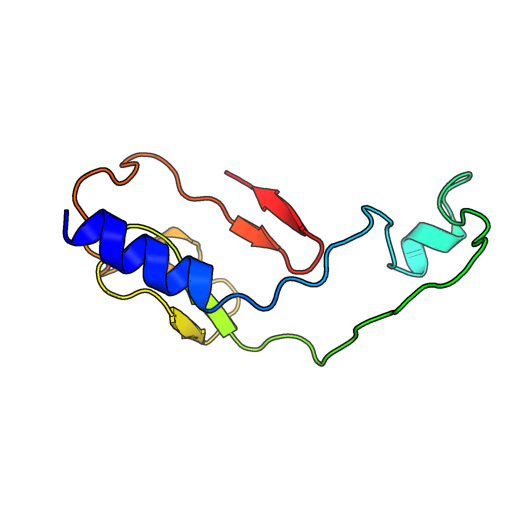A N 1
ATOM 698 C CA . TRP A 1 93 ? -8.212 -1.360 -1.409 1.00 96.31 93 TRP A CA 1
ATOM 699 C C . TRP A 1 93 ? -6.991 -2.217 -1.111 1.00 96.31 93 TRP A C 1
ATOM 701 O O . TRP A 1 93 ? -6.209 -1.905 -0.213 1.00 96.31 93 TRP A O 1
ATOM 711 N N . VAL A 1 94 ? -6.798 -3.263 -1.904 1.00 96.69 94 VAL A N 1
ATOM 712 C CA . VAL A 1 94 ? -5.544 -4.010 -1.970 1.00 96.69 94 VAL A CA 1
ATOM 713 C C . VAL A 1 94 ? -4.684 -3.373 -3.049 1.00 96.69 94 VAL A C 1
ATOM 715 O O . VAL A 1 94 ? -5.119 -3.256 -4.192 1.00 96.69 94 VAL A O 1
ATOM 718 N N . VAL A 1 95 ? -3.468 -2.963 -2.691 1.00 95.94 95 VAL A N 1
ATOM 719 C CA . VAL A 1 95 ? -2.458 -2.464 -3.633 1.00 95.94 95 VAL A CA 1
ATOM 720 C C . VAL A 1 95 ? -1.314 -3.471 -3.668 1.00 95.94 95 VAL A C 1
ATOM 722 O O . VAL A 1 95 ? -0.619 -3.663 -2.673 1.00 95.94 95 VAL A O 1
ATOM 725 N N . TYR A 1 96 ? -1.142 -4.140 -4.803 1.00 93.38 96 TYR A N 1
ATOM 726 C CA . TYR A 1 96 ? -0.113 -5.159 -4.995 1.00 93.38 96 TYR A CA 1
ATOM 727 C C . TYR A 1 96 ? 1.275 -4.529 -5.226 1.00 93.38 96 TYR A C 1
ATOM 729 O O . TYR A 1 96 ? 1.365 -3.359 -5.614 1.00 93.38 96 TYR A O 1
ATOM 737 N N . PRO A 1 97 ? 2.380 -5.286 -5.050 1.00 91.69 97 PRO A N 1
ATOM 738 C CA . PRO A 1 97 ? 3.739 -4.786 -5.299 1.00 91.69 97 PRO A CA 1
ATOM 739 C C . PRO A 1 97 ? 3.969 -4.275 -6.731 1.00 91.69 97 PRO A C 1
ATOM 741 O O . PRO A 1 97 ? 4.813 -3.408 -6.967 1.00 91.69 97 PRO A O 1
ATOM 744 N N . ASP A 1 98 ? 3.200 -4.768 -7.702 1.00 89.56 98 ASP A N 1
ATOM 745 C CA . ASP A 1 98 ? 3.215 -4.325 -9.098 1.00 89.56 98 ASP A CA 1
ATOM 746 C C . ASP A 1 98 ? 2.388 -3.042 -9.354 1.00 89.56 98 ASP A C 1
ATOM 748 O O . ASP A 1 98 ? 2.421 -2.478 -10.447 1.00 89.56 98 ASP A O 1
ATOM 752 N N . GLY A 1 99 ? 1.697 -2.530 -8.333 1.00 91.12 99 GLY A N 1
ATOM 753 C CA . GLY A 1 99 ? 0.841 -1.350 -8.410 1.00 91.12 99 GLY A CA 1
ATOM 754 C C . GLY A 1 99 ? -0.575 -1.632 -8.914 1.00 91.12 99 GLY A C 1
ATOM 755 O O . GLY A 1 99 ? -1.355 -0.685 -9.039 1.00 91.12 99 GLY A O 1
ATOM 756 N N . ARG A 1 100 ? -0.938 -2.894 -9.187 1.00 92.69 100 ARG A N 1
ATOM 757 C CA . ARG A 1 100 ? -2.337 -3.260 -9.428 1.00 92.69 100 ARG A CA 1
ATOM 758 C C . ARG A 1 100 ? -3.161 -3.010 -8.175 1.00 92.69 100 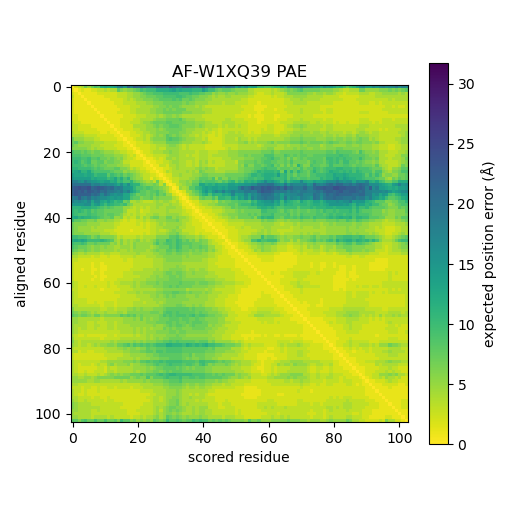ARG A C 1
ATOM 760 O O . ARG A 1 100 ? -2.690 -3.209 -7.054 1.00 92.69 100 ARG A O 1
ATOM 767 N N . THR A 1 101 ? -4.412 -2.614 -8.378 1.00 95.44 101 THR A N 1
ATOM 768 C CA . THR A 1 101 ? -5.355 -2.380 -7.290 1.00 95.44 101 THR A CA 1
ATOM 769 C C . THR A 1 101 ? -6.583 -3.268 -7.421 1.00 95.44 101 THR A C 1
ATOM 771 O O . THR A 1 101 ? -7.036 -3.565 -8.526 1.00 95.44 101 THR A O 1
ATOM 774 N N . GLN A 1 102 ? -7.117 -3.693 -6.281 1.00 95.00 102 GLN A N 1
ATOM 775 C CA . GLN A 1 102 ? -8.380 -4.415 -6.181 1.00 95.00 102 GLN A CA 1
ATOM 776 C C . GLN A 1 102 ? -9.205 -3.808 -5.045 1.00 95.00 102 GLN A C 1
ATOM 778 O O . GLN A 1 102 ? -8.648 -3.468 -4.002 1.00 95.00 102 GLN A O 1
ATOM 783 N N . LYS A 1 103 ? -10.502 -3.628 -5.288 1.00 91.31 103 LYS A N 1
ATOM 784 C CA . LYS A 1 103 ? -11.474 -3.087 -4.333 1.00 91.31 103 LYS A CA 1
ATOM 785 C C . LYS A 1 103 ? -12.205 -4.214 -3.607 1.00 91.31 103 LYS A C 1
ATOM 787 O O . LYS A 1 103 ? -12.351 -5.286 -4.237 1.00 91.31 103 LYS A O 1
#

Mean predicted aligned error: 4.9 Å

Radius of gyration: 17.36 Å; Cα contacts (8 Å, |Δi|>4): 74; chains: 1; bounding box: 36×34×45 Å

pLDDT: mean 91.22, std 6.63, range [68.0, 97.31]

InterPro domains:
  IPR010425 Capsule biosynthesis GfcC-like, C-terminal [PF06251] (63-103)
  IPR046459 Capsule biosynthesis GfcC-like, N-terminal [PF20616] (1-49)

Sequence (103 aa):
AAAINALRQQIQALKVTGRQKINLDPDIVRVAERGNPPLQGNYTLWVGPPPSTVTLFGLISRPGNQPFTPGRDVASYLSGQNLLSGADRSYAWVVYPDGRTQK

Organism: NCBI:txid408170

Nearest PDB structures (foldseek):
  3p42-assembly1_A  TM=9.366E-01  e=6.457E-06  Escherichia coli O127:H6 str. E2348/69

Foldseek 3Di:
DVLVVVQVVVVVPDDDDDDDLADPPPVQLVPDPCNDDDDDDDDDDDDDPDDQWDFAHGQWDDTGTDGDDPPDDPVNVCPPIDGHPPDDPPDDWDQDPSRDIDD

Solvent-accessible surface area (backbone atoms only — not comparable to full-atom values): 7097 Å² total; per-residue (Å²): 111,70,50,61,53,55,38,49,53,59,58,70,70,58,85,85,82,80,81,76,98,66,73,82,52,68,79,55,29,76,70,42,96,76,38,69,70,86,85,81,85,90,83,84,88,88,86,75,78,86,77,66,51,46,74,46,79,60,50,45,70,75,59,45,78,40,80,59,56,91,93,65,52,72,69,66,72,50,58,91,53,48,74,31,84,88,43,73,90,86,66,63,75,50,72,47,98,88,68,52,75,46,111